Protein AF-A0A499R0B8-F1 (afdb_monomer)

Organism: Chlamydia psittaci (NC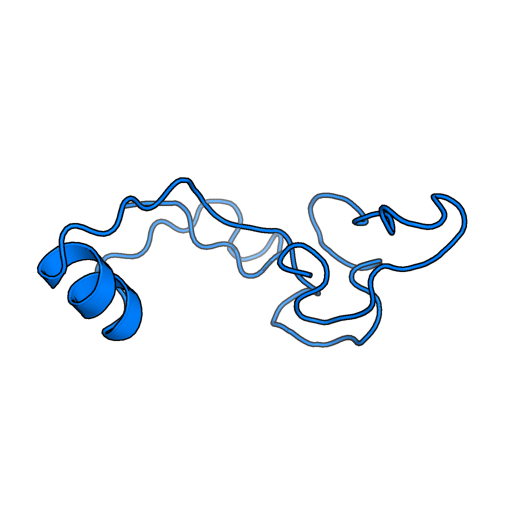BI:txid83554)

Solvent-accessible surface area (backbone atoms only — not comparable to full-atom values): 4310 Å² total; per-residue (Å²): 115,65,71,59,31,54,32,30,72,92,26,58,87,35,58,48,94,67,83,52,74,69,55,55,52,38,48,74,68,75,46,82,84,90,76,85,68,54,26,7,32,77,56,67,45,60,35,11,61,70,17,64,83,56,59,46,61,16,92,91,44,75,92,41,64,43,29,38,20,57,21,50,76,105

Foldseek 3Di:
DAQDQQLHPVRRPPDDPDDDPVVVVCVVVVHDDPHDFQFARNFPFFFSCRRNPHRDACPVDRVGGCTHRRSRVD

Radius of gyration: 13.47 Å; Cα contacts (8 Å, |Δi|>4): 134; chains: 1; bounding box: 30×21×37 Å

Sequence (74 aa):
GLRTTCASKMLENYIAPSDATVVERIEAEDGVILGKLNMDEFAMGSTTQYSAFHPTKNPWDFSRVPGGSSGGSA

Secondary structure (DSSP, 8-state):
--B--TT-GGGTT-B-SS--HHHHHHHHTT---------SGGG--SSS-S-SS-PPPBTTBTTS---SSSTTT-

Structure (mmCIF, N/CA/C/O backbone):
data_AF-A0A499R0B8-F1
#
_entry.id   AF-A0A499R0B8-F1
#
loop_
_atom_site.group_PDB
_atom_site.id
_atom_site.type_symbol
_atom_site.label_atom_id
_atom_site.label_alt_id
_atom_site.label_comp_id
_atom_site.label_asym_id
_atom_site.label_entity_id
_atom_site.label_seq_id
_atom_site.pdbx_PDB_ins_code
_atom_site.Cartn_x
_atom_site.Cartn_y
_atom_site.Cartn_z
_atom_site.occupancy
_atom_site.B_iso_or_equiv
_atom_site.auth_seq_id
_atom_site.auth_comp_id
_atom_site.auth_asym_id
_atom_site.auth_atom_id
_atom_site.pdbx_PDB_model_num
ATOM 1 N N . GLY A 1 1 ? -7.321 -7.892 12.599 1.00 82.19 1 GLY A N 1
ATOM 2 C CA . GLY A 1 1 ? -6.615 -6.776 11.946 1.00 82.19 1 GLY A CA 1
ATOM 3 C C . GLY A 1 1 ? -6.255 -7.148 10.522 1.00 82.19 1 GLY A C 1
ATOM 4 O O . GLY A 1 1 ? -6.138 -8.334 10.224 1.00 82.19 1 GLY A O 1
ATOM 5 N N . LEU A 1 2 ? -6.092 -6.160 9.643 1.00 90.31 2 LEU A N 1
ATOM 6 C CA . LEU A 1 2 ? -5.531 -6.386 8.307 1.00 90.31 2 LEU A CA 1
ATOM 7 C C . LEU A 1 2 ? -4.012 -6.609 8.381 1.00 90.31 2 LEU A C 1
ATOM 9 O O . LEU A 1 2 ? -3.332 -6.053 9.244 1.00 90.31 2 LEU A O 1
ATOM 13 N N . ARG A 1 3 ? -3.476 -7.400 7.444 1.00 95.62 3 ARG A N 1
ATOM 14 C CA . ARG A 1 3 ? -2.024 -7.525 7.249 1.00 95.62 3 ARG A CA 1
ATOM 15 C C . ARG A 1 3 ? -1.453 -6.187 6.777 1.00 95.62 3 ARG A C 1
ATOM 17 O O . ARG A 1 3 ? -1.965 -5.609 5.819 1.00 95.62 3 ARG A O 1
ATOM 24 N N . THR A 1 4 ? -0.381 -5.733 7.420 1.00 97.12 4 THR A N 1
ATOM 25 C CA . THR A 1 4 ? 0.303 -4.471 7.095 1.00 97.12 4 THR A CA 1
ATOM 26 C C . THR A 1 4 ? 1.757 -4.774 6.768 1.00 97.12 4 THR A C 1
ATOM 28 O O . TH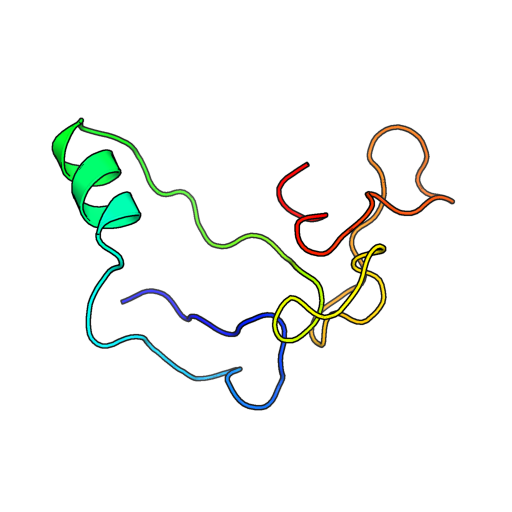R A 1 4 ? 2.581 -4.954 7.656 1.00 97.12 4 THR A O 1
ATOM 31 N N . THR A 1 5 ? 2.066 -4.865 5.477 1.00 97.31 5 THR A N 1
ATOM 32 C CA . THR A 1 5 ? 3.334 -5.443 5.004 1.00 97.31 5 THR A CA 1
ATOM 33 C C . THR A 1 5 ? 4.374 -4.410 4.576 1.00 97.31 5 THR A C 1
ATOM 35 O O . THR A 1 5 ? 5.525 -4.768 4.349 1.00 97.31 5 THR A O 1
ATOM 38 N N . CYS A 1 6 ? 3.983 -3.142 4.403 1.00 96.06 6 CYS A N 1
ATOM 39 C CA . CYS A 1 6 ? 4.831 -2.085 3.830 1.00 96.06 6 CYS A CA 1
ATOM 40 C C . CYS A 1 6 ? 5.533 -2.503 2.522 1.00 96.06 6 CYS A C 1
ATOM 42 O O . CYS A 1 6 ? 6.674 -2.113 2.281 1.00 96.06 6 CYS A O 1
ATOM 44 N N . ALA A 1 7 ? 4.872 -3.347 1.719 1.00 96.25 7 ALA A N 1
ATOM 45 C CA . ALA A 1 7 ? 5.431 -3.947 0.510 1.00 96.25 7 ALA A CA 1
ATOM 46 C C . ALA A 1 7 ? 6.784 -4.669 0.711 1.00 96.25 7 ALA A C 1
ATOM 48 O O . ALA A 1 7 ? 7.560 -4.776 -0.233 1.00 96.25 7 ALA A O 1
ATOM 49 N N . SER A 1 8 ? 7.055 -5.178 1.920 1.00 96.19 8 SER A N 1
ATOM 50 C CA . SER A 1 8 ? 8.274 -5.908 2.284 1.00 96.19 8 SER A CA 1
ATOM 51 C C . SER A 1 8 ? 7.975 -7.358 2.659 1.00 96.19 8 SER A C 1
ATOM 53 O O . SER A 1 8 ? 6.997 -7.640 3.360 1.00 96.19 8 SER A O 1
ATOM 55 N N . LYS A 1 9 ? 8.875 -8.283 2.294 1.00 96.25 9 LYS A N 1
ATOM 56 C CA . LYS A 1 9 ? 8.819 -9.670 2.797 1.00 96.25 9 LYS A CA 1
ATOM 57 C C . LYS A 1 9 ? 9.058 -9.754 4.303 1.00 96.25 9 LYS A C 1
ATOM 59 O O . LYS A 1 9 ? 8.557 -10.673 4.943 1.00 96.25 9 LYS A O 1
ATOM 64 N N . MET A 1 10 ? 9.767 -8.784 4.885 1.00 96.81 10 MET A N 1
ATOM 65 C CA . MET A 1 10 ? 10.033 -8.736 6.327 1.00 96.81 10 MET A CA 1
ATOM 66 C C . MET A 1 10 ? 8.739 -8.694 7.149 1.00 96.81 10 MET A C 1
ATOM 68 O O . MET A 1 10 ? 8.659 -9.292 8.218 1.00 96.81 10 MET A O 1
ATOM 72 N N . LEU A 1 11 ? 7.719 -8.004 6.634 1.00 96.31 11 LEU A N 1
ATOM 73 C CA . LEU A 1 11 ? 6.425 -7.830 7.290 1.00 96.31 11 LEU A CA 1
ATOM 74 C C . LEU A 1 11 ? 5.307 -8.600 6.581 1.00 96.31 11 LEU A C 1
ATOM 76 O O . LEU A 1 11 ? 4.135 -8.323 6.821 1.00 96.31 11 LEU A O 1
ATOM 80 N N . GLU A 1 12 ? 5.634 -9.577 5.728 1.00 96.06 12 GLU A N 1
ATOM 81 C CA . GLU A 1 12 ? 4.645 -10.295 4.921 1.00 96.06 12 GLU A CA 1
ATOM 82 C C . GLU A 1 12 ? 3.488 -10.819 5.780 1.00 96.06 12 GLU A C 1
ATOM 84 O O . GLU A 1 12 ? 2.324 -10.585 5.463 1.00 96.06 12 GLU A O 1
ATOM 89 N N . ASN A 1 13 ? 3.792 -11.461 6.907 1.00 96.19 13 ASN A N 1
ATOM 90 C CA . ASN A 1 13 ? 2.792 -12.057 7.796 1.00 96.19 13 ASN A CA 1
ATOM 91 C C . ASN A 1 13 ? 2.458 -11.185 9.017 1.00 96.19 13 ASN A C 1
ATOM 93 O O . ASN A 1 13 ? 1.825 -11.664 9.957 1.00 96.19 13 ASN A O 1
ATOM 97 N N . TYR A 1 14 ? 2.868 -9.914 9.023 1.00 97.06 14 TYR A N 1
ATOM 98 C CA . TYR A 1 14 ? 2.599 -9.007 10.133 1.00 97.06 14 TYR A CA 1
ATOM 99 C C . T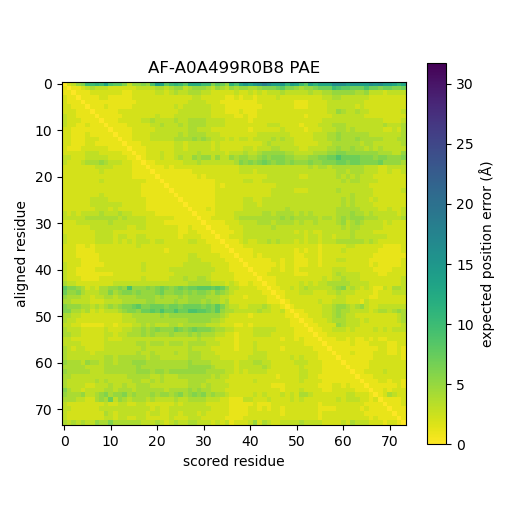YR A 1 14 ? 1.131 -8.561 10.143 1.00 97.06 14 TYR A C 1
ATOM 101 O O . TYR A 1 14 ? 0.630 -7.972 9.180 1.00 97.06 14 TYR A O 1
ATOM 109 N N . ILE A 1 15 ? 0.449 -8.822 11.258 1.00 96.56 15 ILE A N 1
ATOM 110 C CA . ILE A 1 15 ? -0.901 -8.334 11.546 1.00 96.56 15 ILE A CA 1
ATOM 111 C C . ILE A 1 15 ? -0.763 -7.240 12.601 1.00 96.56 15 ILE A C 1
ATOM 113 O O . ILE A 1 15 ? -0.314 -7.510 13.715 1.00 96.56 15 ILE A O 1
ATOM 117 N N . ALA A 1 16 ? -1.132 -6.009 12.244 1.00 94.69 16 ALA A N 1
ATOM 118 C CA . ALA A 1 16 ? -1.038 -4.879 13.160 1.00 94.69 16 ALA A CA 1
ATOM 119 C C . ALA A 1 16 ? -1.982 -5.067 14.371 1.00 94.69 16 ALA A C 1
ATOM 121 O O . ALA A 1 16 ? -3.124 -5.500 14.178 1.00 94.69 16 ALA A O 1
ATOM 122 N N . PRO A 1 17 ? -1.528 -4.760 15.604 1.00 94.25 17 PRO A N 1
ATOM 123 C CA . PRO A 1 17 ? -2.338 -4.909 16.814 1.00 94.25 17 PRO A CA 1
ATOM 124 C C . PRO A 1 17 ? -3.365 -3.784 17.003 1.00 94.25 17 PRO A C 1
ATOM 126 O O . PRO A 1 17 ? -4.330 -3.972 17.736 1.00 94.25 17 PRO A O 1
ATOM 129 N N . SER A 1 18 ? -3.160 -2.632 16.361 1.00 94.56 18 SER A N 1
ATOM 130 C CA . SER A 1 18 ? -4.049 -1.472 16.410 1.00 94.56 18 SER A CA 1
ATOM 131 C C . SER A 1 18 ? -4.104 -0.782 15.053 1.00 94.56 18 SER A C 1
ATOM 133 O O . SER A 1 18 ? -3.165 -0.887 14.253 1.00 94.56 18 SER A O 1
ATOM 135 N N . ASP A 1 19 ? -5.187 -0.055 14.815 1.00 96.50 19 ASP A N 1
ATOM 136 C CA . ASP A 1 19 ? -5.348 0.748 13.613 1.00 96.50 19 ASP A CA 1
ATOM 137 C C . ASP A 1 19 ? -4.598 2.081 13.717 1.00 96.50 19 ASP A C 1
ATOM 139 O O . ASP A 1 19 ? -4.149 2.513 14.780 1.00 96.50 19 ASP A O 1
ATOM 143 N N . ALA A 1 20 ? -4.381 2.711 12.563 1.00 96.81 20 ALA A N 1
ATOM 144 C CA . ALA A 1 20 ? -3.804 4.045 12.507 1.00 96.81 20 ALA A CA 1
ATOM 145 C C . ALA A 1 20 ? -4.901 5.083 12.759 1.00 96.81 20 ALA A C 1
ATOM 147 O O . ALA A 1 20 ? -6.013 4.931 12.264 1.00 96.81 20 ALA A O 1
ATOM 148 N N . THR A 1 21 ? -4.562 6.207 13.391 1.00 98.31 21 THR A N 1
ATOM 149 C CA . THR A 1 21 ? -5.523 7.282 13.701 1.00 98.31 21 THR A CA 1
ATOM 150 C C . THR A 1 21 ? -6.316 7.777 12.486 1.00 98.31 21 THR A C 1
ATOM 152 O O . THR A 1 21 ? -7.461 8.192 12.615 1.00 98.31 21 THR A O 1
ATOM 155 N N . VAL A 1 22 ? -5.728 7.750 11.284 1.00 97.56 22 VAL A N 1
ATOM 156 C CA . VAL A 1 22 ? -6.451 8.118 10.054 1.00 97.56 22 VAL A CA 1
ATOM 157 C C . VAL A 1 22 ? -7.508 7.081 9.665 1.00 97.56 22 VAL A C 1
ATOM 159 O O . VAL A 1 22 ? -8.571 7.464 9.195 1.00 97.56 22 VAL A O 1
ATOM 162 N N . VAL A 1 23 ? -7.238 5.791 9.887 1.00 97.38 23 VAL A N 1
ATOM 163 C CA . VAL A 1 23 ? -8.194 4.704 9.635 1.00 97.38 23 VAL A CA 1
ATOM 164 C C . VAL A 1 23 ? -9.346 4.807 10.626 1.00 97.38 23 VAL A C 1
ATOM 166 O O . VAL A 1 23 ? -10.488 4.851 10.190 1.00 97.38 23 VAL A O 1
ATOM 169 N N . GLU A 1 24 ? -9.046 4.989 11.915 1.00 97.75 24 GLU A N 1
ATOM 170 C CA . GLU A 1 24 ? -10.062 5.186 12.961 1.00 97.75 24 GLU A CA 1
ATOM 171 C C . GLU A 1 24 ? -10.995 6.364 12.636 1.00 97.75 24 GLU A C 1
ATOM 173 O O . GLU A 1 24 ? -12.205 6.274 12.814 1.00 97.75 24 GLU A O 1
ATOM 178 N N . ARG A 1 25 ? -10.449 7.472 12.116 1.00 98.44 25 ARG A N 1
ATOM 179 C CA . ARG A 1 25 ? -11.248 8.632 11.690 1.00 98.44 25 ARG A CA 1
ATOM 180 C C . ARG A 1 25 ? -12.111 8.348 10.464 1.00 98.44 25 ARG A C 1
ATOM 182 O O . ARG A 1 25 ? -13.223 8.846 10.406 1.00 98.44 25 ARG A O 1
ATOM 189 N N . ILE A 1 26 ? -11.609 7.594 9.485 1.00 97.94 26 ILE A N 1
ATOM 190 C CA . ILE A 1 26 ? -12.399 7.215 8.303 1.00 97.94 26 ILE A CA 1
ATOM 191 C C . ILE A 1 26 ? -13.560 6.312 8.723 1.00 97.94 26 ILE A C 1
ATOM 193 O O . ILE A 1 26 ? -14.684 6.539 8.292 1.00 97.94 26 ILE A O 1
ATOM 197 N N . GLU A 1 27 ? -13.303 5.327 9.582 1.00 96.88 27 GLU A N 1
ATOM 198 C CA . GLU A 1 27 ? -14.335 4.425 10.101 1.00 96.88 27 GLU A CA 1
ATOM 199 C C . GLU A 1 27 ? -15.370 5.165 10.959 1.00 96.88 27 GLU A C 1
ATOM 201 O O . GLU A 1 27 ? -16.557 4.864 10.872 1.00 96.88 27 GLU A O 1
ATOM 206 N N . ALA A 1 28 ? -14.948 6.168 11.738 1.00 98.31 28 ALA A N 1
ATOM 207 C CA . ALA A 1 28 ? -15.853 7.012 12.521 1.00 98.31 28 ALA A CA 1
ATOM 208 C C . ALA A 1 28 ? -16.806 7.864 11.661 1.00 98.31 28 ALA A C 1
ATOM 210 O O . ALA A 1 28 ? -17.861 8.262 12.145 1.00 98.31 28 ALA A O 1
ATOM 211 N N . GLU A 1 29 ? -16.447 8.124 10.402 1.00 98.50 29 GLU A N 1
ATOM 212 C CA . GLU A 1 29 ? -17.263 8.844 9.414 1.00 98.50 29 GLU A CA 1
ATOM 213 C C . GLU A 1 29 ? -17.966 7.873 8.440 1.00 98.50 29 GLU A C 1
ATOM 215 O O . GLU A 1 29 ? -18.219 8.211 7.283 1.00 98.50 29 GLU A O 1
ATOM 220 N N . ASP A 1 30 ? -18.232 6.637 8.885 1.00 98.00 30 ASP A N 1
ATOM 221 C CA . ASP A 1 30 ? -18.880 5.558 8.118 1.00 98.00 30 ASP A CA 1
ATOM 222 C C . ASP A 1 30 ? -18.140 5.159 6.821 1.00 98.00 30 ASP A C 1
ATOM 224 O O . ASP A 1 30 ? -18.705 4.566 5.894 1.00 98.00 30 ASP A O 1
ATOM 228 N N . GLY A 1 31 ? -16.844 5.467 6.733 1.00 97.88 31 GLY A N 1
ATOM 229 C CA . GLY A 1 31 ? -16.004 5.114 5.598 1.00 97.88 31 GLY A CA 1
ATOM 230 C C . GLY A 1 31 ? -15.729 3.611 5.514 1.00 97.88 31 GLY A C 1
ATOM 231 O O . GLY A 1 31 ? -15.415 2.950 6.502 1.00 97.88 31 GLY A O 1
ATOM 232 N N . VAL A 1 32 ? -15.787 3.059 4.298 1.00 97.31 32 V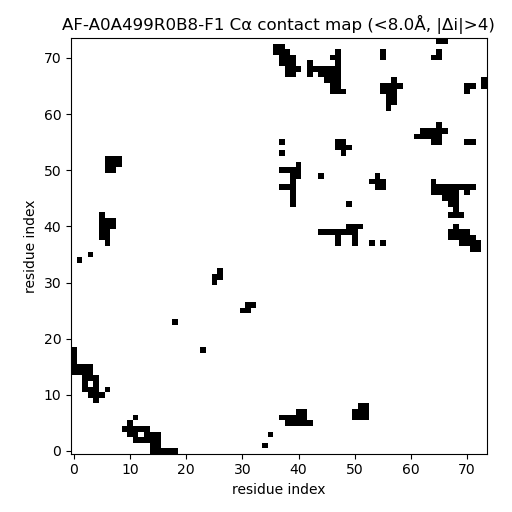AL A N 1
ATOM 233 C CA . VAL A 1 32 ? -15.574 1.624 4.052 1.00 97.31 32 VAL A CA 1
ATOM 234 C C . VAL A 1 32 ? -14.133 1.351 3.614 1.00 97.31 32 VAL A C 1
ATOM 236 O O . VAL A 1 32 ? -13.707 1.758 2.531 1.00 97.31 32 VAL A O 1
ATOM 239 N N . ILE A 1 33 ? -13.382 0.600 4.425 1.00 96.94 33 ILE A N 1
ATOM 240 C CA . ILE A 1 33 ? -12.007 0.186 4.111 1.00 96.94 33 ILE A CA 1
ATOM 241 C C . ILE A 1 33 ? -12.015 -1.066 3.222 1.00 96.94 33 ILE A C 1
ATOM 243 O O . ILE A 1 33 ? -12.213 -2.182 3.696 1.00 96.94 33 ILE A O 1
ATOM 247 N N . LEU A 1 34 ? -11.753 -0.892 1.922 1.00 96.81 34 LEU A N 1
ATOM 248 C CA . LEU A 1 34 ? -11.745 -1.999 0.951 1.00 96.81 34 LEU A CA 1
ATOM 249 C C . LEU A 1 34 ? -10.546 -2.949 1.099 1.00 96.81 34 LEU A C 1
ATOM 251 O O . LEU A 1 34 ? -10.654 -4.139 0.811 1.00 96.81 34 LEU A O 1
ATOM 255 N N . GLY A 1 35 ? -9.384 -2.436 1.508 1.00 95.31 35 GLY A N 1
ATOM 256 C CA . GLY A 1 35 ? -8.165 -3.236 1.589 1.00 95.31 35 GLY A CA 1
ATOM 257 C C . GLY A 1 35 ? -6.894 -2.403 1.704 1.00 95.31 35 GLY A C 1
ATOM 258 O O . GLY A 1 35 ? -6.928 -1.226 2.065 1.00 95.31 35 GLY A O 1
ATOM 259 N N . LYS A 1 36 ? -5.754 -3.036 1.414 1.00 96.75 36 LYS A N 1
ATOM 260 C CA . LYS A 1 36 ? -4.443 -2.380 1.322 1.00 96.75 36 LYS A CA 1
ATOM 261 C C . LYS A 1 36 ? -4.017 -2.289 -0.138 1.00 96.75 36 LYS A C 1
ATOM 263 O O . LYS A 1 36 ? -4.269 -3.207 -0.914 1.00 96.75 36 LYS A O 1
ATOM 268 N N . LEU A 1 37 ? -3.356 -1.192 -0.480 1.00 97.25 37 LEU A N 1
ATOM 269 C CA . LEU A 1 37 ? -2.825 -0.944 -1.815 1.00 97.25 37 LEU A CA 1
ATOM 270 C C . LEU A 1 37 ? -1.308 -1.143 -1.820 1.00 97.25 37 LEU A C 1
ATOM 272 O O . LEU A 1 37 ? -0.653 -1.093 -0.777 1.00 97.25 37 LEU A O 1
ATOM 276 N N . ASN A 1 38 ? -0.765 -1.420 -3.001 1.00 97.25 38 ASN A N 1
ATOM 277 C CA . ASN A 1 38 ? 0.656 -1.690 -3.176 1.00 97.25 38 ASN A CA 1
ATOM 278 C C . ASN A 1 38 ? 1.498 -0.404 -3.101 1.00 97.25 38 ASN A C 1
ATOM 280 O O . ASN A 1 38 ? 1.026 0.679 -3.451 1.00 97.25 38 ASN A O 1
ATOM 284 N N . MET A 1 39 ? 2.757 -0.532 -2.686 1.00 97.62 39 MET A N 1
ATOM 285 C CA . MET A 1 39 ? 3.691 0.585 -2.530 1.00 97.62 39 MET A CA 1
ATOM 286 C C . MET A 1 39 ? 5.143 0.145 -2.771 1.00 97.62 39 MET A C 1
ATOM 288 O O . MET A 1 39 ? 5.405 -1.050 -2.875 1.00 97.62 39 MET A O 1
ATOM 292 N N . ASP A 1 40 ? 6.088 1.081 -2.871 1.00 96.75 40 ASP A N 1
ATOM 293 C CA . ASP A 1 40 ? 7.517 0.740 -2.771 1.00 96.75 40 ASP A CA 1
ATOM 294 C C . ASP A 1 40 ? 7.844 0.209 -1.363 1.00 96.75 40 ASP A C 1
ATOM 296 O O . ASP A 1 40 ? 7.242 0.634 -0.369 1.00 96.75 40 ASP A O 1
ATOM 300 N N . GLU A 1 41 ? 8.807 -0.713 -1.276 1.00 96.62 41 GLU A N 1
ATOM 301 C CA . GLU A 1 41 ? 9.219 -1.336 -0.017 1.00 96.62 41 GLU A CA 1
ATOM 302 C C . GLU A 1 41 ? 9.623 -0.271 1.019 1.00 96.62 41 GLU A C 1
ATOM 304 O O . GLU A 1 41 ? 10.457 0.595 0.754 1.00 96.62 41 GLU A O 1
ATOM 309 N N . PHE A 1 42 ? 8.975 -0.285 2.190 1.00 96.06 42 PHE A N 1
ATOM 310 C CA . PHE A 1 42 ? 9.131 0.736 3.243 1.00 96.06 42 PHE A CA 1
ATOM 311 C C . PHE A 1 42 ? 8.989 2.190 2.761 1.00 96.06 42 PHE A C 1
ATOM 313 O O . PHE A 1 42 ? 9.573 3.103 3.342 1.00 96.06 42 PHE A O 1
ATOM 320 N N . ALA A 1 43 ? 8.196 2.419 1.712 1.00 95.44 43 ALA A N 1
ATOM 321 C CA . ALA A 1 43 ? 8.028 3.714 1.057 1.00 95.44 43 ALA A CA 1
ATOM 322 C C . ALA A 1 43 ? 9.306 4.278 0.400 1.00 95.44 43 ALA A C 1
ATOM 324 O O . ALA A 1 43 ? 9.335 5.456 0.035 1.00 95.44 43 ALA A O 1
ATOM 325 N N . MET A 1 44 ? 10.346 3.461 0.217 1.00 93.88 44 MET A N 1
ATOM 326 C CA . MET A 1 44 ? 11.627 3.872 -0.355 1.00 93.88 44 MET A CA 1
ATOM 327 C C . MET A 1 44 ? 11.643 3.641 -1.866 1.00 93.88 44 MET A C 1
ATOM 329 O O . MET A 1 44 ? 12.142 2.637 -2.365 1.00 93.88 44 MET A O 1
ATOM 333 N N . GLY A 1 45 ? 11.092 4.595 -2.609 1.00 92.50 45 GLY A N 1
ATOM 334 C CA . GLY A 1 45 ? 11.100 4.565 -4.065 1.00 92.50 45 GLY A CA 1
ATOM 335 C C . GLY A 1 45 ? 10.127 5.566 -4.672 1.00 92.50 45 GLY A C 1
ATOM 336 O O . GLY A 1 45 ? 9.324 6.185 -3.976 1.00 92.50 45 GLY A O 1
ATOM 337 N N . SER A 1 46 ? 10.239 5.748 -5.986 1.00 93.19 46 SER A N 1
ATOM 338 C CA . SER A 1 46 ? 9.411 6.672 -6.770 1.00 93.19 46 SER A CA 1
ATOM 339 C C . SER A 1 46 ? 8.730 5.994 -7.960 1.00 93.19 46 SER A C 1
ATOM 341 O O . SER A 1 46 ? 8.271 6.670 -8.881 1.00 93.19 46 SER A O 1
ATOM 343 N N . THR A 1 47 ? 8.665 4.658 -7.974 1.00 93.31 47 THR A N 1
ATOM 344 C CA . THR A 1 47 ? 8.194 3.904 -9.153 1.00 93.31 47 THR A CA 1
ATOM 345 C C . THR A 1 47 ? 7.270 2.729 -8.847 1.00 93.31 47 THR A C 1
ATOM 347 O O . THR A 1 47 ? 6.609 2.251 -9.768 1.00 93.31 47 THR A O 1
ATOM 350 N N . THR A 1 48 ? 7.204 2.255 -7.598 1.00 94.12 48 THR A N 1
ATOM 351 C CA . THR A 1 48 ? 6.438 1.066 -7.174 1.00 94.12 48 THR A CA 1
ATOM 352 C C . THR A 1 48 ? 6.839 -0.216 -7.921 1.00 94.12 48 THR A C 1
ATOM 354 O O . THR A 1 48 ? 6.097 -1.198 -7.964 1.00 94.12 48 THR A O 1
ATOM 357 N N . GLN A 1 49 ? 8.029 -0.234 -8.530 1.00 91.06 49 GLN A N 1
ATOM 358 C CA . GLN A 1 49 ? 8.549 -1.403 -9.245 1.00 91.06 49 GLN A CA 1
ATOM 359 C C . GLN A 1 49 ? 9.179 -2.427 -8.302 1.00 91.06 49 GLN A C 1
ATOM 361 O O . GLN A 1 49 ? 9.152 -3.619 -8.594 1.00 91.06 49 GLN A O 1
ATOM 366 N N . TYR A 1 50 ? 9.735 -1.961 -7.180 1.00 89.19 50 TYR A N 1
ATOM 367 C CA . TYR A 1 50 ? 10.499 -2.782 -6.239 1.00 89.19 50 TYR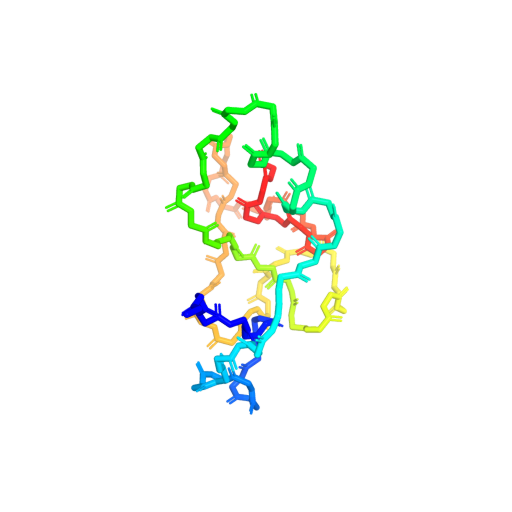 A CA 1
ATOM 368 C C . TYR A 1 50 ? 9.664 -3.251 -5.044 1.00 89.19 50 TYR A C 1
ATOM 370 O O . TYR A 1 50 ? 10.210 -3.631 -4.015 1.00 89.19 50 TYR A O 1
ATOM 378 N N . SER A 1 51 ? 8.334 -3.242 -5.168 1.00 94.12 51 SER A N 1
ATOM 379 C CA . SER A 1 51 ? 7.469 -3.923 -4.203 1.00 94.12 51 SER A CA 1
ATOM 380 C C . SER A 1 51 ? 7.853 -5.400 -4.105 1.00 94.12 51 SER A C 1
ATOM 382 O O . SER A 1 51 ? 8.016 -6.078 -5.122 1.00 94.12 51 SER A O 1
ATOM 384 N N . ALA A 1 52 ? 7.916 -5.931 -2.884 1.00 94.19 52 ALA A N 1
ATOM 385 C CA . ALA A 1 52 ? 8.191 -7.344 -2.646 1.00 94.19 52 ALA A CA 1
ATOM 386 C C . ALA A 1 52 ? 7.117 -8.301 -3.195 1.00 94.19 52 ALA A C 1
ATOM 388 O O . ALA A 1 52 ? 7.370 -9.506 -3.276 1.00 94.19 52 ALA A O 1
ATOM 389 N N . PHE A 1 53 ? 5.925 -7.790 -3.527 1.00 95.19 53 PHE A N 1
ATOM 390 C CA . PHE A 1 53 ? 4.776 -8.593 -3.948 1.00 95.19 53 PHE A CA 1
ATOM 391 C C . PHE A 1 53 ? 4.596 -8.591 -5.466 1.00 95.19 53 PHE A C 1
ATOM 393 O O . PHE A 1 53 ? 4.582 -9.652 -6.086 1.00 95.19 53 PHE A O 1
ATOM 400 N N . HIS A 1 54 ? 4.456 -7.414 -6.072 1.00 94.44 54 HIS A N 1
ATOM 401 C CA . HIS A 1 54 ? 4.339 -7.261 -7.522 1.00 94.44 54 HIS A CA 1
ATOM 402 C C . HIS A 1 54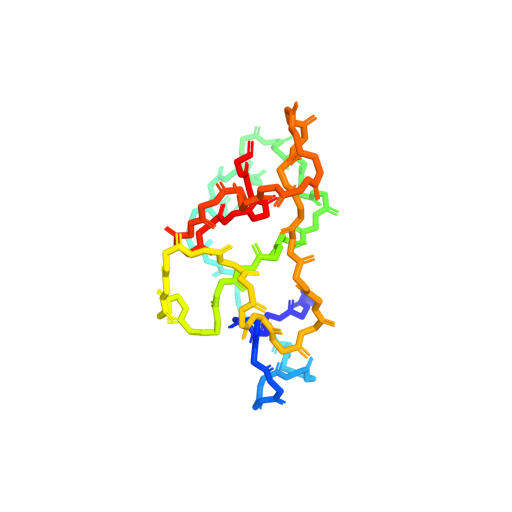 ? 4.589 -5.805 -7.940 1.00 94.44 54 HIS A C 1
ATOM 404 O O . HIS A 1 54 ? 4.250 -4.895 -7.186 1.00 94.44 54 HIS A O 1
ATOM 410 N N . PRO A 1 55 ? 5.104 -5.539 -9.152 1.00 94.94 55 PRO A N 1
ATOM 411 C CA . PRO A 1 55 ? 5.149 -4.183 -9.689 1.00 94.94 55 PRO A CA 1
ATOM 412 C C . PRO A 1 55 ? 3.737 -3.700 -10.052 1.00 94.94 55 PRO A C 1
ATOM 414 O O . PRO A 1 55 ? 2.985 -4.404 -10.733 1.00 94.94 55 PRO A O 1
ATOM 417 N N . THR A 1 56 ? 3.362 -2.495 -9.618 1.00 97.00 56 THR A N 1
ATOM 418 C CA . THR A 1 56 ? 2.112 -1.855 -10.071 1.00 97.00 56 THR A CA 1
ATOM 419 C C . THR A 1 56 ? 2.313 -1.252 -11.465 1.00 97.00 56 THR A C 1
ATOM 421 O O . THR A 1 56 ? 3.368 -0.687 -11.749 1.00 97.00 56 THR A O 1
ATOM 424 N N . LYS A 1 57 ? 1.308 -1.360 -12.343 1.00 97.25 57 LYS A N 1
ATOM 425 C CA . LYS A 1 57 ? 1.331 -0.779 -13.697 1.00 97.25 57 LYS A CA 1
ATOM 426 C C . LYS A 1 57 ? 0.514 0.505 -13.759 1.00 97.25 57 LYS A C 1
ATOM 428 O O . LYS A 1 57 ? -0.506 0.611 -13.086 1.00 97.25 57 LYS A O 1
ATOM 433 N N . ASN A 1 58 ? 0.934 1.446 -14.600 1.00 97.50 58 ASN A N 1
ATOM 434 C CA . ASN A 1 58 ? 0.184 2.677 -14.824 1.00 97.50 58 ASN A CA 1
ATOM 435 C C . ASN A 1 58 ? -1.106 2.397 -15.625 1.00 97.50 58 ASN A C 1
ATOM 437 O O . ASN A 1 58 ? -1.012 1.804 -16.704 1.00 97.50 58 ASN A O 1
ATOM 441 N N . PRO A 1 59 ? -2.293 2.824 -15.153 1.00 97.38 59 PRO A N 1
ATOM 442 C CA . PRO A 1 59 ? -3.554 2.593 -15.861 1.00 97.38 59 PRO A CA 1
ATOM 443 C C . PRO A 1 59 ? -3.669 3.360 -17.190 1.00 97.38 59 PRO A C 1
ATOM 445 O O . PRO A 1 59 ? -4.438 2.950 -18.055 1.00 97.38 59 PRO A O 1
ATOM 448 N N . TRP A 1 60 ? -2.902 4.438 -17.382 1.00 97.62 60 TRP A N 1
ATOM 449 C CA . TRP A 1 60 ? -2.872 5.209 -18.630 1.00 97.62 60 TRP A CA 1
ATOM 450 C C . TRP A 1 60 ? -1.989 4.575 -19.713 1.00 97.62 60 TRP A C 1
ATOM 452 O O . TRP A 1 60 ? -2.247 4.760 -20.899 1.00 97.62 60 TRP A O 1
ATOM 462 N N . ASP A 1 61 ? -0.941 3.848 -19.317 1.00 97.25 61 ASP A N 1
ATOM 463 C CA . ASP A 1 61 ? -0.005 3.165 -20.218 1.00 97.25 61 ASP A CA 1
ATOM 464 C C . ASP A 1 61 ? 0.704 2.024 -19.471 1.00 97.25 61 ASP A C 1
ATOM 466 O O . ASP A 1 61 ? 1.608 2.253 -18.666 1.00 97.25 61 ASP A O 1
ATOM 470 N N . PHE A 1 62 ? 0.342 0.774 -19.772 1.00 96.88 62 PHE A N 1
ATOM 471 C CA . PHE A 1 62 ? 0.885 -0.404 -19.086 1.00 96.88 62 PHE A CA 1
ATOM 472 C C . PHE A 1 62 ? 2.384 -0.659 -19.304 1.00 96.88 62 PHE A C 1
ATOM 474 O O . PHE A 1 62 ? 2.936 -1.543 -18.643 1.00 96.88 62 PHE A O 1
ATOM 481 N N . SER A 1 63 ? 3.046 0.078 -20.202 1.00 96.31 63 SER A N 1
ATOM 482 C CA . SER A 1 63 ? 4.508 0.056 -20.348 1.00 96.31 63 SER A CA 1
ATOM 483 C C . SER A 1 63 ? 5.231 0.990 -19.367 1.00 96.31 63 SER A C 1
ATOM 485 O O . SER A 1 63 ? 6.455 0.923 -19.246 1.00 96.31 63 SER A O 1
ATOM 487 N N . ARG A 1 64 ? 4.495 1.851 -18.649 1.00 96.19 64 ARG A N 1
ATOM 488 C CA . ARG A 1 64 ? 5.031 2.874 -17.740 1.00 96.19 64 ARG A CA 1
ATOM 489 C C . ARG A 1 64 ? 4.757 2.566 -16.273 1.00 96.19 64 ARG A C 1
ATOM 491 O O . ARG A 1 64 ? 3.885 1.779 -15.905 1.00 96.19 64 ARG A O 1
ATOM 498 N N . VAL A 1 65 ? 5.505 3.268 -15.425 1.00 96.44 65 VAL A N 1
ATOM 499 C CA . VAL A 1 65 ? 5.327 3.259 -13.971 1.00 96.44 65 VAL A CA 1
ATOM 500 C C .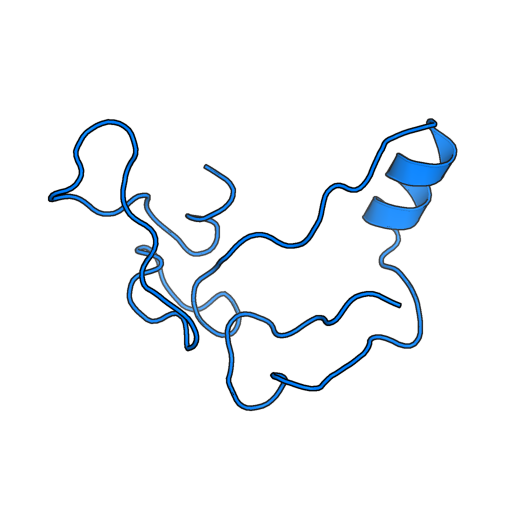 VAL A 1 65 ? 4.136 4.116 -13.541 1.00 96.44 65 VAL A C 1
ATOM 502 O O . VAL A 1 65 ? 3.889 5.158 -14.156 1.00 96.44 65 VAL A O 1
ATOM 505 N N . P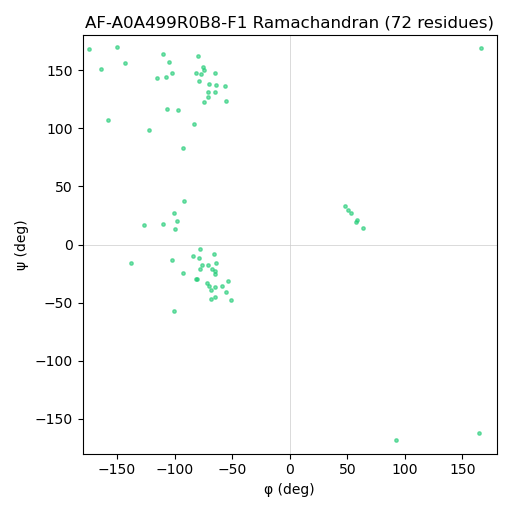RO A 1 66 ? 3.428 3.741 -12.464 1.00 96.69 66 PRO A N 1
ATOM 506 C CA . PRO A 1 66 ? 2.412 4.585 -11.834 1.00 96.69 66 PRO A CA 1
ATOM 507 C C . PRO A 1 66 ? 3.022 5.685 -10.942 1.00 96.69 66 PRO A C 1
ATOM 509 O O . PRO A 1 66 ? 2.299 6.515 -10.406 1.00 96.69 66 PRO A O 1
ATOM 512 N N . GLY A 1 67 ? 4.350 5.700 -10.773 1.00 96.00 67 GLY A N 1
ATOM 513 C CA . GLY A 1 67 ? 5.045 6.536 -9.792 1.00 96.00 67 GLY A CA 1
ATOM 514 C C . GLY A 1 67 ? 5.256 5.797 -8.469 1.00 96.00 67 GLY A C 1
ATOM 515 O O . GLY A 1 67 ? 5.093 4.578 -8.393 1.00 96.00 67 GLY A O 1
ATOM 516 N N . GLY A 1 68 ? 5.648 6.511 -7.418 1.00 95.12 68 GLY A N 1
ATOM 517 C CA . GLY A 1 68 ? 5.915 5.914 -6.114 1.00 95.12 68 GLY A CA 1
ATOM 518 C C . GLY A 1 68 ? 6.215 6.952 -5.030 1.00 95.12 68 GLY A C 1
ATOM 519 O O . GLY A 1 68 ? 6.400 8.129 -5.322 1.00 95.12 68 GLY A O 1
ATOM 520 N N . SER A 1 69 ? 6.231 6.553 -3.763 1.00 93.88 69 SER A N 1
ATOM 521 C CA . SER A 1 69 ? 6.058 5.166 -3.308 1.00 93.88 69 SER A CA 1
ATOM 522 C C . SER A 1 69 ? 4.613 4.676 -3.297 1.00 93.88 69 SER A C 1
ATOM 524 O O . SER A 1 69 ? 4.375 3.483 -3.179 1.00 93.88 69 SER A O 1
ATOM 526 N N . SER A 1 70 ? 3.643 5.575 -3.455 1.00 96.00 70 SER A N 1
ATOM 527 C CA . SER A 1 70 ? 2.206 5.280 -3.3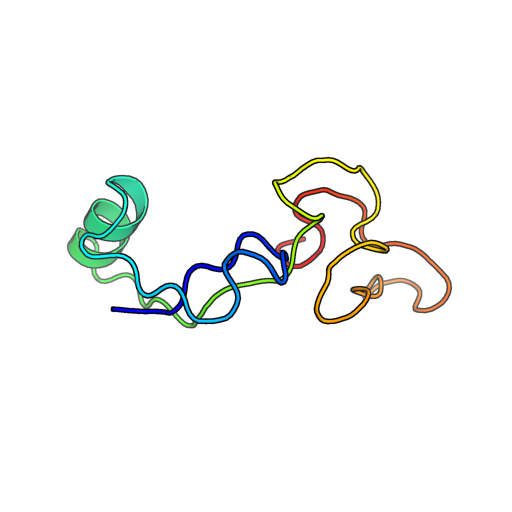56 1.00 96.00 70 SER A CA 1
ATOM 528 C C . SER A 1 70 ? 1.561 4.925 -4.704 1.00 96.00 70 SER A C 1
ATOM 530 O O . SER A 1 70 ? 0.433 5.325 -4.972 1.00 96.00 70 SER A O 1
ATOM 532 N N . GLY A 1 71 ? 2.262 4.195 -5.577 1.00 96.19 71 GLY A N 1
ATOM 533 C CA . GLY A 1 71 ? 1.783 3.931 -6.939 1.00 96.19 71 GLY A CA 1
ATOM 534 C C . GLY A 1 71 ? 0.596 2.971 -7.028 1.00 96.19 71 GLY A C 1
ATOM 535 O O . GLY A 1 71 ? -0.066 2.951 -8.051 1.00 96.19 71 GLY A O 1
ATOM 536 N N . GLY A 1 72 ? 0.297 2.179 -5.991 1.00 96.50 72 GLY A N 1
ATOM 537 C CA . GLY A 1 72 ? -0.951 1.406 -5.929 1.00 96.50 72 GLY A CA 1
ATOM 538 C C . GLY A 1 72 ? -2.184 2.240 -5.578 1.00 96.50 72 GLY A C 1
ATOM 539 O O . GLY A 1 72 ? -3.295 1.771 -5.799 1.00 96.50 72 GLY A O 1
ATOM 540 N N . SER A 1 73 ? -1.990 3.437 -5.017 1.00 96.94 73 SER A N 1
ATOM 541 C CA . SER A 1 73 ? -3.074 4.347 -4.633 1.00 96.94 73 SER A CA 1
ATOM 542 C C . SER A 1 73 ? -3.436 5.363 -5.715 1.00 96.94 73 SER A C 1
ATOM 544 O O . SER A 1 73 ? -4.545 5.888 -5.676 1.00 96.94 73 SER A O 1
ATOM 546 N N . ALA A 1 74 ? -2.497 5.671 -6.613 1.00 94.25 74 ALA A N 1
ATOM 547 C CA . ALA A 1 74 ? -2.659 6.625 -7.711 1.00 94.25 74 ALA A CA 1
ATOM 548 C C . ALA A 1 74 ? -3.309 5.972 -8.938 1.00 94.25 74 ALA A C 1
ATOM 550 O O . ALA A 1 74 ? -4.144 6.650 -9.576 1.00 94.25 74 ALA A O 1
#

pLDDT: mean 95.83, std 2.4, range [82.19, 98.5]

InterPro domains:
  IPR000120 Amidase [PTHR11895] (1-74)
  IPR023631 Amidase signature domain [PF01425] (1-74)
  IPR036928 Amidase signature (AS) superfamily [G3DSA:3.90.1300.10] (1-74)
  IPR036928 Amidase signature (AS) superfamily [SSF75304] (1-74)

Nearest PDB structures (foldseek):
  3h0l-assembly1_A  TM=9.994E-01  e=3.626E-08  Aquifex aeolicus
  3kfu-assembly1_H  TM=9.947E-01  e=3.187E-07  Thermus thermophilus HB8
  2gi3-assembly1_A-2  TM=9.771E-01  e=5.206E-07  Thermotoga maritima
  4wj3-assembly2_D  TM=9.963E-01  e=1.126E-06  Pseudomonas aeruginosa PAO1
  2df4-assembly1_A  TM=9.984E-01  e=9.122E-07  Staphylococcus aureus

Mean predicted aligned error: 2.68 Å